Protein AF-A0A1H6XXX6-F1 (afdb_monomer_lite)

pLDDT: mean 83.07, std 15.91, range [38.66, 96.81]

Foldseek 3Di:
DDPPPPPVVLVVLLVVLVVQLVVQLVVVCVVPVPDDSVLSSLVSLVVCCPDPNNVPDDPVVVVVSVVSVVVVCVVPVPDPPD

Structure (mmCIF, N/CA/C/O backbone):
data_AF-A0A1H6XXX6-F1
#
_entry.id   AF-A0A1H6XXX6-F1
#
loop_
_atom_site.group_PDB
_atom_site.id
_atom_site.type_symbol
_atom_site.label_atom_id
_atom_site.label_alt_id
_atom_site.label_comp_id
_atom_site.label_asym_id
_atom_site.label_entity_id
_atom_site.label_seq_id
_atom_site.pdbx_PDB_ins_code
_atom_site.Cartn_x
_atom_site.Cartn_y
_atom_site.Cartn_z
_atom_site.occupancy
_atom_site.B_iso_or_equiv
_atom_site.auth_seq_id
_atom_site.auth_comp_id
_atom_site.auth_asym_id
_atom_site.auth_atom_id
_atom_site.pdbx_PDB_model_num
ATOM 1 N N . MET A 1 1 ? 28.141 -3.901 -25.168 1.00 38.66 1 MET A N 1
ATOM 2 C CA . MET A 1 1 ? 27.814 -2.719 -24.343 1.00 38.66 1 MET A CA 1
ATOM 3 C C . MET A 1 1 ? 26.299 -2.547 -24.389 1.00 38.66 1 MET A C 1
ATOM 5 O O . MET A 1 1 ? 25.779 -2.074 -25.387 1.00 38.66 1 MET A O 1
ATOM 9 N N . LEU A 1 2 ? 25.590 -3.096 -23.397 1.00 47.09 2 LEU A N 1
ATOM 10 C CA . LEU A 1 2 ? 24.124 -3.176 -23.348 1.00 47.09 2 LEU A CA 1
ATOM 11 C C . LEU A 1 2 ? 23.593 -2.020 -22.493 1.00 47.09 2 LEU A C 1
ATOM 13 O O . LEU A 1 2 ? 23.519 -2.145 -21.278 1.00 47.09 2 LEU A O 1
ATOM 17 N N . LEU A 1 3 ? 23.267 -0.890 -23.120 1.00 49.25 3 LEU A N 1
ATOM 18 C CA . LEU A 1 3 ? 22.666 0.270 -22.440 1.00 49.25 3 LEU A CA 1
ATOM 19 C C . LEU A 1 3 ? 21.134 0.341 -22.602 1.00 49.25 3 LEU A C 1
ATOM 21 O O . LEU A 1 3 ? 20.510 1.244 -22.067 1.00 49.25 3 LEU A O 1
ATOM 25 N N . TRP A 1 4 ? 20.514 -0.624 -23.290 1.00 47.75 4 TRP A N 1
ATOM 26 C CA . TRP A 1 4 ? 19.088 -0.577 -23.651 1.00 47.75 4 TRP A CA 1
ATOM 27 C C . TRP A 1 4 ? 18.130 -1.286 -22.676 1.00 47.75 4 TRP A C 1
ATOM 29 O O . TRP A 1 4 ? 16.921 -1.147 -22.816 1.00 47.75 4 TRP A O 1
ATOM 39 N N . ASN A 1 5 ? 18.630 -2.014 -21.669 1.00 53.91 5 ASN A N 1
ATOM 40 C CA . ASN A 1 5 ? 17.775 -2.850 -20.806 1.00 53.91 5 ASN A CA 1
ATOM 41 C C . ASN A 1 5 ? 17.405 -2.227 -19.450 1.00 53.91 5 ASN A C 1
ATOM 43 O O . ASN A 1 5 ? 16.690 -2.857 -18.682 1.00 53.91 5 ASN A O 1
ATOM 47 N N . MET A 1 6 ? 17.885 -1.025 -19.125 1.00 53.19 6 MET A N 1
ATOM 48 C CA . MET A 1 6 ? 17.784 -0.498 -17.755 1.00 53.19 6 MET A CA 1
ATOM 49 C C . MET A 1 6 ? 16.596 0.461 -17.543 1.00 53.19 6 MET A C 1
ATOM 51 O O . MET A 1 6 ? 16.037 0.523 -16.448 1.00 53.19 6 MET A O 1
ATOM 55 N N . GLU A 1 7 ? 16.170 1.185 -18.584 1.00 52.78 7 GLU A N 1
ATOM 56 C CA . GLU A 1 7 ? 15.026 2.110 -18.499 1.00 52.78 7 GLU A CA 1
ATOM 57 C C . GLU A 1 7 ? 13.677 1.388 -18.633 1.00 52.78 7 GLU A C 1
ATOM 59 O O . GLU A 1 7 ? 12.766 1.652 -17.846 1.00 52.78 7 GLU A O 1
ATOM 64 N N . ASN A 1 8 ? 13.571 0.423 -19.557 1.00 58.88 8 ASN A N 1
ATOM 65 C CA . ASN A 1 8 ? 12.341 -0.355 -19.769 1.00 58.88 8 ASN A CA 1
ATOM 66 C C . ASN A 1 8 ? 11.953 -1.182 -18.539 1.00 58.88 8 ASN A C 1
ATOM 68 O O . ASN A 1 8 ? 10.784 -1.222 -18.171 1.00 58.88 8 ASN A O 1
ATOM 72 N N . ASP A 1 9 ? 12.943 -1.756 -17.852 1.00 63.03 9 ASP A N 1
ATOM 73 C CA . ASP A 1 9 ? 12.729 -2.532 -16.631 1.00 63.03 9 ASP A CA 1
ATOM 74 C C . ASP A 1 9 ? 12.004 -1.687 -15.567 1.00 63.03 9 ASP A C 1
ATOM 76 O O . ASP A 1 9 ? 10.974 -2.082 -15.025 1.00 63.03 9 ASP A O 1
ATOM 80 N N . THR A 1 10 ? 12.442 -0.444 -15.344 1.00 75.88 10 THR A N 1
ATOM 81 C CA . THR A 1 10 ? 11.802 0.445 -14.360 1.00 75.88 10 THR A CA 1
ATOM 82 C C . THR A 1 10 ? 10.351 0.770 -14.709 1.00 75.88 10 THR A C 1
ATOM 84 O O . THR A 1 10 ? 9.513 0.816 -13.805 1.00 75.88 10 THR A O 1
ATOM 87 N N . TYR A 1 11 ? 10.056 0.997 -15.989 1.00 80.81 11 TYR A N 1
ATOM 88 C CA . TYR A 1 11 ? 8.697 1.268 -16.447 1.00 80.81 11 TYR A CA 1
ATOM 89 C C . TYR A 1 11 ? 7.783 0.053 -16.242 1.00 80.81 11 TYR A C 1
ATOM 91 O O . TYR A 1 11 ? 6.697 0.192 -15.675 1.00 80.81 11 TYR A O 1
ATOM 99 N N . ASP A 1 12 ? 8.246 -1.142 -16.610 1.00 81.88 12 ASP A N 1
ATOM 100 C CA . ASP A 1 12 ? 7.480 -2.380 -16.463 1.00 81.88 12 ASP A CA 1
ATOM 101 C C . ASP A 1 12 ? 7.215 -2.710 -14.985 1.00 81.88 12 ASP A C 1
ATOM 103 O O . ASP A 1 12 ? 6.081 -3.031 -14.612 1.00 81.88 12 ASP A O 1
ATOM 107 N N . HIS A 1 13 ? 8.209 -2.530 -14.105 1.00 83.12 13 HIS A N 1
ATOM 108 C CA . HIS A 1 13 ? 8.029 -2.692 -12.654 1.00 83.12 13 HIS A CA 1
ATOM 109 C C . HIS A 1 13 ? 7.012 -1.702 -12.080 1.00 83.12 13 HIS A C 1
ATOM 111 O O . HIS A 1 13 ? 6.206 -2.070 -11.222 1.00 83.12 13 HIS A O 1
ATOM 117 N N . GLN A 1 14 ? 7.004 -0.453 -12.554 1.00 87.06 14 GLN A N 1
ATOM 118 C CA . GLN A 1 14 ? 6.016 0.545 -12.131 1.00 87.06 14 GLN A CA 1
ATOM 119 C C . GLN A 1 14 ? 4.613 0.214 -12.641 1.00 87.06 14 GLN A C 1
ATOM 121 O O . GLN A 1 14 ? 3.642 0.325 -11.890 1.00 87.06 14 GLN A O 1
ATOM 126 N N . LEU A 1 15 ? 4.490 -0.229 -13.892 1.00 90.25 15 LEU A N 1
ATOM 127 C CA . LEU A 1 15 ? 3.217 -0.650 -14.466 1.00 90.25 15 LEU A CA 1
ATOM 128 C C . LEU A 1 15 ? 2.631 -1.843 -13.697 1.00 90.25 15 LEU A C 1
ATOM 130 O O . LEU A 1 15 ? 1.449 -1.833 -13.339 1.00 90.25 15 LEU A O 1
ATOM 134 N N . MET A 1 16 ? 3.466 -2.833 -13.376 1.00 90.31 16 MET A N 1
ATOM 135 C CA . MET A 1 16 ? 3.079 -3.993 -12.574 1.00 90.31 16 MET A CA 1
ATOM 136 C C . MET A 1 16 ? 2.662 -3.599 -11.158 1.00 90.31 16 MET A C 1
ATOM 138 O O . MET A 1 16 ? 1.605 -4.033 -10.692 1.00 90.31 16 MET A O 1
ATOM 142 N N . ALA A 1 17 ? 3.428 -2.726 -10.500 1.00 92.38 17 ALA A N 1
ATOM 143 C CA . ALA A 1 17 ? 3.073 -2.200 -9.187 1.00 92.38 17 ALA A CA 1
ATOM 144 C C . ALA A 1 17 ? 1.721 -1.474 -9.217 1.00 92.38 17 ALA A C 1
ATOM 146 O O . ALA A 1 17 ? 0.855 -1.752 -8.390 1.00 92.38 17 ALA A O 1
ATOM 147 N N . ASN A 1 18 ? 1.484 -0.614 -10.209 1.00 93.06 18 ASN A N 1
ATOM 148 C CA . ASN A 1 18 ? 0.225 0.121 -10.350 1.00 93.06 18 ASN A CA 1
ATOM 149 C C . ASN A 1 18 ? -0.980 -0.812 -10.542 1.00 93.06 18 ASN A C 1
ATOM 151 O O . ASN A 1 18 ? -2.035 -0.610 -9.926 1.00 93.06 18 ASN A O 1
ATOM 155 N N . LYS A 1 19 ? -0.827 -1.858 -11.365 1.00 95.25 19 LYS A N 1
ATOM 156 C CA . LYS A 1 19 ? -1.878 -2.859 -11.584 1.00 95.25 19 LYS A CA 1
ATOM 157 C C . LYS A 1 19 ? -2.151 -3.672 -10.319 1.00 95.25 19 LYS A C 1
ATOM 159 O O . LYS A 1 19 ? -3.315 -3.872 -9.964 1.00 95.25 19 LYS A O 1
ATOM 164 N N . TYR A 1 20 ? -1.097 -4.085 -9.618 1.00 95.00 20 TYR A N 1
ATOM 165 C CA . TYR A 1 20 ? -1.199 -4.777 -8.336 1.00 95.00 20 TYR A CA 1
ATOM 166 C C . TYR A 1 20 ? -1.931 -3.919 -7.300 1.00 95.00 20 TYR A C 1
ATOM 168 O O . TYR A 1 20 ? -2.931 -4.359 -6.738 1.00 95.00 20 TYR A O 1
ATOM 176 N N . ILE A 1 21 ? -1.502 -2.668 -7.108 1.00 95.25 21 ILE A N 1
ATOM 177 C CA . ILE A 1 21 ? -2.100 -1.745 -6.135 1.00 95.25 21 ILE A CA 1
ATOM 178 C C . ILE A 1 21 ? -3.580 -1.545 -6.418 1.00 95.25 21 ILE A C 1
ATOM 180 O O . ILE A 1 21 ? -4.392 -1.628 -5.503 1.00 95.25 21 ILE A O 1
ATOM 184 N N . THR A 1 22 ? -3.938 -1.312 -7.682 1.00 95.44 22 THR A N 1
ATOM 185 C CA . THR A 1 22 ? -5.337 -1.142 -8.088 1.00 95.44 22 THR A CA 1
ATOM 186 C C . THR A 1 22 ? -6.159 -2.384 -7.755 1.00 95.44 22 THR A C 1
ATOM 188 O O . THR A 1 22 ? -7.215 -2.262 -7.144 1.00 95.44 22 THR A O 1
ATOM 191 N N . THR A 1 23 ? -5.653 -3.569 -8.099 1.00 96.81 23 THR A N 1
ATOM 192 C CA . THR A 1 23 ? -6.350 -4.843 -7.870 1.00 96.81 23 THR A CA 1
ATOM 193 C C . THR A 1 23 ? -6.558 -5.106 -6.381 1.00 96.81 23 THR A C 1
ATOM 195 O O . THR A 1 23 ? -7.685 -5.343 -5.952 1.00 96.81 23 THR A O 1
ATOM 198 N N . ILE A 1 24 ? -5.494 -5.013 -5.578 1.00 95.62 24 ILE A N 1
ATOM 199 C CA . ILE A 1 24 ? -5.555 -5.290 -4.139 1.00 95.62 24 ILE A CA 1
ATOM 200 C C . ILE A 1 24 ? -6.417 -4.264 -3.415 1.00 95.62 24 ILE A C 1
ATOM 202 O O . ILE A 1 24 ? -7.246 -4.633 -2.594 1.00 95.62 24 ILE A O 1
ATOM 206 N N . LYS A 1 25 ? -6.282 -2.979 -3.746 1.00 94.44 25 LYS A N 1
ATOM 207 C CA . LYS A 1 25 ? -7.125 -1.930 -3.173 1.00 94.44 25 LYS A CA 1
ATOM 208 C C . LYS A 1 25 ? -8.610 -2.184 -3.442 1.00 94.44 25 LYS A C 1
ATOM 210 O O . LYS A 1 25 ? -9.412 -2.003 -2.533 1.00 94.44 25 LYS A O 1
ATOM 215 N N . THR A 1 26 ? -8.973 -2.564 -4.669 1.00 94.44 26 THR A N 1
ATOM 216 C CA . THR A 1 26 ? -10.364 -2.896 -5.009 1.00 94.44 26 THR A CA 1
ATOM 217 C C . THR A 1 26 ? -10.838 -4.099 -4.201 1.00 94.44 26 THR A C 1
ATOM 219 O O . THR A 1 26 ? -11.843 -3.991 -3.514 1.00 94.44 26 THR A O 1
ATOM 222 N N . ALA A 1 27 ? -10.065 -5.188 -4.178 1.00 94.81 27 ALA A N 1
ATOM 223 C CA . ALA A 1 27 ? -10.425 -6.389 -3.428 1.00 94.81 27 ALA A CA 1
ATOM 224 C C . ALA A 1 27 ? -10.586 -6.134 -1.917 1.00 94.81 27 ALA A C 1
ATOM 226 O O . ALA A 1 27 ? -11.537 -6.615 -1.310 1.00 94.81 27 ALA A O 1
ATOM 227 N N . LEU A 1 28 ? -9.686 -5.353 -1.307 1.00 91.56 28 LEU A N 1
ATOM 228 C CA . LEU A 1 28 ? -9.779 -4.993 0.111 1.00 91.56 28 LEU A CA 1
ATOM 229 C C . LEU A 1 28 ? -11.023 -4.151 0.401 1.00 91.56 28 LEU A C 1
ATOM 231 O O . LEU A 1 28 ? -11.689 -4.384 1.403 1.00 91.56 28 LEU A O 1
ATOM 235 N N . LYS A 1 29 ? -11.343 -3.199 -0.483 1.00 90.94 29 LYS A N 1
ATOM 236 C CA . LYS A 1 29 ? -12.535 -2.361 -0.343 1.00 90.94 29 LYS A CA 1
ATOM 237 C C . LYS A 1 29 ? -13.828 -3.162 -0.519 1.00 90.94 29 LYS A C 1
ATOM 239 O O . LYS A 1 29 ? -14.801 -2.870 0.165 1.00 90.94 29 LYS A O 1
ATOM 244 N N . ASP A 1 30 ? -13.836 -4.137 -1.426 1.00 92.38 30 ASP A N 1
ATOM 245 C CA . ASP A 1 30 ? -14.987 -5.018 -1.647 1.00 92.38 30 ASP A CA 1
ATOM 246 C C . ASP A 1 30 ? -15.217 -5.960 -0.453 1.00 92.38 30 ASP A C 1
ATOM 248 O O . ASP A 1 30 ? -16.359 -6.308 -0.160 1.00 92.38 30 ASP A O 1
ATOM 252 N N . LEU A 1 31 ? -14.146 -6.355 0.246 1.00 90.19 31 LEU A N 1
ATOM 253 C CA . LEU A 1 31 ? -14.220 -7.183 1.451 1.00 90.19 31 LEU A CA 1
ATOM 254 C C . LEU A 1 31 ? -14.718 -6.399 2.672 1.00 90.19 31 LEU A C 1
ATOM 256 O O . LEU A 1 31 ? -15.561 -6.887 3.416 1.00 90.19 31 LEU A O 1
ATOM 260 N N . GLU A 1 32 ? -14.166 -5.212 2.898 1.00 84.06 32 GLU A N 1
ATOM 261 C CA . GLU A 1 32 ? -14.476 -4.367 4.046 1.00 84.06 32 GLU A CA 1
ATOM 262 C C . GLU A 1 32 ? -14.333 -2.918 3.606 1.00 84.06 32 GLU A C 1
ATOM 264 O O . GLU A 1 32 ? -13.222 -2.489 3.309 1.00 84.06 32 GLU A O 1
ATOM 269 N N . SER A 1 33 ? -15.433 -2.165 3.540 1.00 85.94 33 SER A N 1
ATOM 270 C CA . SER A 1 33 ? -15.468 -0.822 2.946 1.00 85.94 33 SER A CA 1
ATOM 271 C C . SER A 1 33 ? -15.474 0.324 3.964 1.00 85.94 33 SER A C 1
ATOM 273 O O . SER A 1 33 ? -15.656 1.474 3.564 1.00 85.94 33 SER A O 1
ATOM 275 N N . SER A 1 34 ? -15.349 0.030 5.261 1.00 85.62 34 SER A N 1
ATOM 276 C CA . SER A 1 34 ? -15.457 1.025 6.340 1.00 85.62 34 SER A CA 1
ATOM 277 C C . SER A 1 34 ? -14.230 1.920 6.527 1.00 85.62 34 SER A C 1
ATOM 279 O O . SER A 1 34 ? -14.327 2.920 7.238 1.00 85.62 34 SER A O 1
AT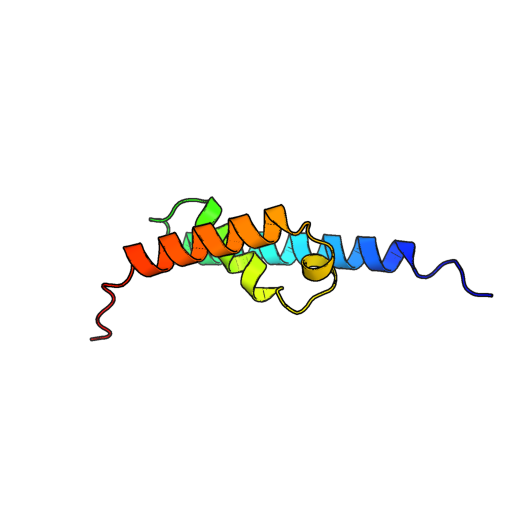OM 281 N N . TYR A 1 35 ? -13.094 1.609 5.896 1.00 83.56 35 TYR A N 1
ATOM 282 C CA . TYR A 1 35 ? -11.859 2.373 6.066 1.00 83.56 35 TYR A CA 1
ATOM 283 C C . TYR A 1 35 ? -11.654 3.435 4.988 1.00 83.56 35 TYR A C 1
ATOM 285 O O . TYR A 1 35 ? -12.169 3.366 3.867 1.00 83.56 35 TYR A O 1
ATOM 293 N N . ASP A 1 36 ? -10.807 4.408 5.316 1.00 82.56 36 ASP A N 1
ATOM 294 C CA . ASP A 1 36 ? -10.373 5.417 4.366 1.00 82.56 36 ASP A CA 1
ATOM 295 C C . ASP A 1 36 ? -9.606 4.800 3.193 1.00 82.56 36 ASP A C 1
ATOM 297 O O . ASP A 1 36 ? -8.814 3.862 3.324 1.00 82.56 36 ASP A O 1
ATOM 301 N N . LYS A 1 37 ? -9.791 5.403 2.015 1.00 76.50 37 LYS A N 1
ATOM 302 C CA . LYS A 1 37 ? -9.153 4.987 0.756 1.00 76.50 37 LYS A CA 1
ATOM 303 C C . LYS A 1 37 ? -7.629 4.856 0.874 1.00 76.50 37 LYS A C 1
ATOM 305 O O . LYS A 1 37 ? -7.036 4.018 0.187 1.00 76.50 37 LYS A O 1
ATOM 310 N N . ASP A 1 38 ? -7.022 5.681 1.720 1.00 87.31 38 ASP A N 1
ATOM 311 C CA . ASP A 1 38 ? -5.580 5.726 1.931 1.00 87.31 38 ASP A CA 1
ATOM 312 C C . ASP A 1 38 ? -5.072 4.474 2.650 1.00 87.31 38 ASP A C 1
ATOM 314 O O . ASP A 1 38 ? -4.018 3.958 2.281 1.00 87.31 38 ASP A O 1
ATOM 318 N N . VAL A 1 39 ? -5.857 3.895 3.566 1.00 90.81 39 VAL A N 1
ATOM 319 C CA . VAL A 1 39 ? -5.509 2.643 4.254 1.00 90.81 39 VAL A CA 1
ATOM 320 C C . VAL A 1 39 ? -5.354 1.507 3.246 1.00 90.81 39 VAL A C 1
ATOM 322 O O . VAL A 1 39 ? -4.330 0.824 3.240 1.00 90.81 39 VAL A O 1
ATOM 325 N N . TYR A 1 40 ? -6.307 1.334 2.326 1.00 92.31 40 TYR A N 1
ATOM 326 C CA . TYR A 1 40 ? -6.236 0.265 1.323 1.00 92.31 40 TYR A CA 1
ATOM 327 C C . TYR A 1 40 ? -5.060 0.430 0.358 1.00 92.31 40 TYR A C 1
ATOM 329 O O . TYR A 1 40 ? -4.422 -0.553 -0.018 1.00 92.31 40 TYR A O 1
ATOM 337 N N . ILE A 1 41 ? -4.756 1.670 -0.044 1.00 93.25 41 ILE A N 1
ATOM 338 C CA . ILE A 1 41 ? -3.592 1.962 -0.892 1.00 93.25 41 ILE A CA 1
ATOM 339 C C . ILE A 1 41 ? -2.304 1.597 -0.154 1.00 93.25 41 ILE A C 1
ATOM 341 O O . ILE A 1 41 ? -1.415 0.975 -0.733 1.00 93.25 41 ILE A O 1
ATOM 345 N N . VAL A 1 42 ? -2.206 1.960 1.123 1.00 94.12 42 VAL A N 1
ATOM 346 C CA . VAL A 1 42 ? -1.028 1.686 1.944 1.00 94.12 42 VAL A CA 1
ATOM 347 C C . VAL A 1 42 ? -0.862 0.186 2.209 1.00 94.12 42 VAL A C 1
ATOM 349 O O . VAL A 1 42 ? 0.248 -0.331 2.070 1.00 94.12 42 VAL A O 1
ATOM 352 N N . LEU A 1 43 ? -1.944 -0.537 2.513 1.00 93.12 43 LEU A N 1
ATOM 353 C CA . LEU A 1 43 ? -1.932 -1.997 2.654 1.00 93.12 43 LEU A CA 1
ATOM 354 C C . LEU A 1 43 ? -1.482 -2.682 1.359 1.00 93.12 43 LEU A C 1
ATOM 356 O O . LEU A 1 43 ? -0.645 -3.585 1.399 1.00 93.12 43 LEU A O 1
ATOM 360 N N . ALA A 1 44 ? -1.960 -2.213 0.204 1.00 94.19 44 ALA A N 1
ATOM 361 C CA . ALA A 1 44 ? -1.499 -2.718 -1.081 1.00 94.19 44 ALA A CA 1
ATOM 362 C C . ALA A 1 44 ? 0.008 -2.468 -1.281 1.00 94.19 44 ALA A C 1
ATOM 364 O O . ALA A 1 44 ? 0.741 -3.383 -1.649 1.00 94.19 44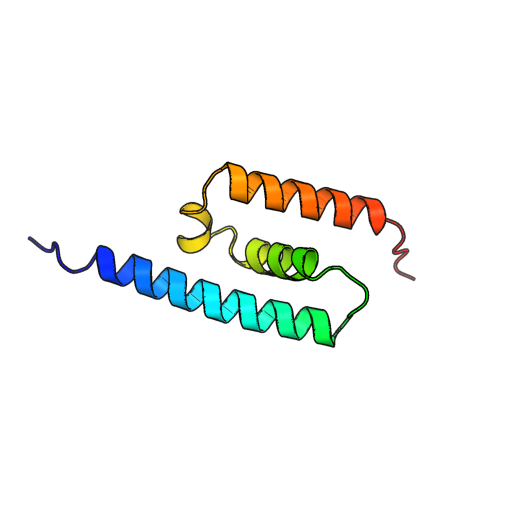 ALA A O 1
ATOM 365 N N . TRP A 1 45 ? 0.515 -1.276 -0.957 1.00 94.62 45 TRP A N 1
ATOM 366 C CA . TRP A 1 45 ? 1.952 -0.994 -1.030 1.00 94.62 45 TRP A CA 1
ATOM 367 C C . TRP A 1 45 ? 2.804 -1.859 -0.093 1.00 94.62 45 TRP A C 1
ATOM 369 O O . TRP A 1 45 ? 3.933 -2.190 -0.453 1.00 94.62 45 TRP A O 1
ATOM 379 N N . GLN A 1 46 ? 2.289 -2.281 1.068 1.00 92.25 46 GLN A N 1
ATOM 380 C CA . GLN A 1 46 ? 3.017 -3.208 1.946 1.00 92.25 46 GLN A CA 1
ATOM 381 C C . GLN A 1 46 ? 3.275 -4.566 1.292 1.00 92.25 46 GLN A C 1
ATOM 383 O O . GLN A 1 46 ? 4.349 -5.133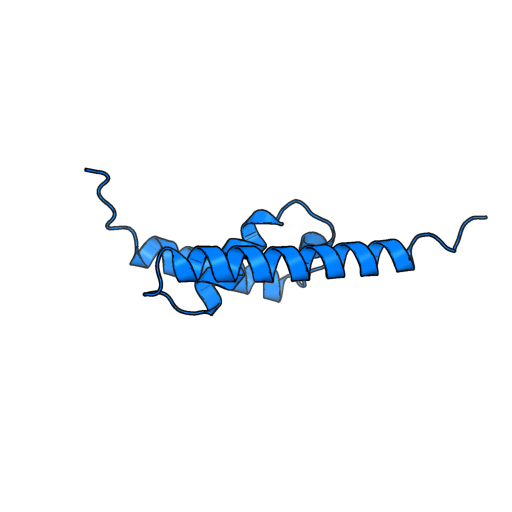 1.489 1.00 92.25 46 GLN A O 1
ATOM 388 N N . GLY A 1 47 ? 2.350 -5.055 0.462 1.00 91.19 47 GLY A N 1
ATOM 389 C CA . GLY A 1 47 ? 2.561 -6.279 -0.317 1.00 91.19 47 GLY A CA 1
ATOM 390 C C . GLY A 1 47 ? 3.714 -6.178 -1.324 1.00 91.19 47 GLY A C 1
ATOM 391 O O . GLY A 1 47 ? 4.251 -7.195 -1.748 1.00 91.19 47 GLY A O 1
ATOM 392 N N . LEU A 1 48 ? 4.141 -4.958 -1.668 1.00 94.31 48 LEU A N 1
ATOM 393 C CA . LEU A 1 48 ? 5.229 -4.686 -2.607 1.00 94.31 48 LEU A CA 1
ATOM 394 C C . LEU A 1 48 ? 6.550 -4.306 -1.923 1.00 94.31 48 LEU A C 1
ATOM 396 O O . LEU A 1 48 ? 7.498 -3.947 -2.618 1.00 94.31 48 LEU A O 1
ATOM 400 N N . LYS A 1 49 ? 6.661 -4.388 -0.588 1.00 92.88 49 LYS A N 1
ATOM 40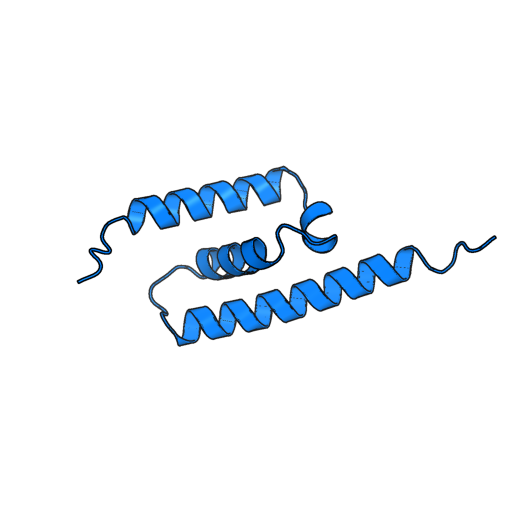1 C CA . LYS A 1 49 ? 7.817 -3.877 0.181 1.00 92.88 49 LYS A CA 1
ATOM 402 C C . LYS A 1 49 ? 9.185 -4.396 -0.292 1.00 92.88 49 LYS A C 1
ATOM 404 O O . LYS A 1 49 ? 10.179 -3.688 -0.162 1.00 92.88 49 LYS A O 1
ATOM 409 N N . ALA A 1 50 ? 9.231 -5.607 -0.847 1.00 90.88 50 ALA A N 1
ATOM 410 C CA . ALA A 1 50 ? 10.444 -6.254 -1.351 1.00 90.88 50 ALA A CA 1
ATOM 411 C C . ALA A 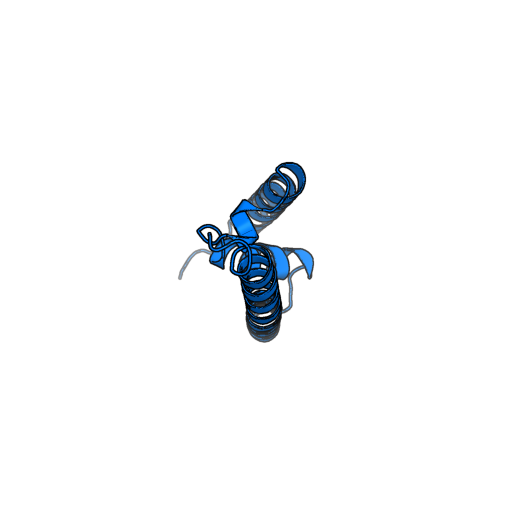1 50 ? 10.667 -6.086 -2.872 1.00 90.88 50 ALA A C 1
ATOM 413 O O . ALA A 1 50 ? 11.412 -6.858 -3.464 1.00 90.88 50 ALA A O 1
ATOM 414 N N . THR A 1 51 ? 10.007 -5.118 -3.518 1.00 90.56 51 THR A N 1
ATOM 415 C CA . THR A 1 51 ? 10.099 -4.888 -4.973 1.00 90.56 51 THR A CA 1
ATOM 416 C C . THR A 1 51 ? 10.873 -3.621 -5.321 1.00 90.56 51 THR A C 1
ATOM 418 O O . THR A 1 51 ? 10.946 -2.678 -4.526 1.00 90.56 51 THR A O 1
ATOM 421 N N . ASP A 1 52 ? 11.370 -3.550 -6.557 1.00 89.69 52 ASP A N 1
ATOM 422 C CA . ASP A 1 52 ? 12.054 -2.362 -7.077 1.00 89.69 52 ASP A CA 1
ATOM 423 C C . ASP A 1 52 ? 11.146 -1.135 -7.161 1.00 89.69 52 ASP A C 1
ATOM 425 O O . ASP A 1 52 ? 11.584 -0.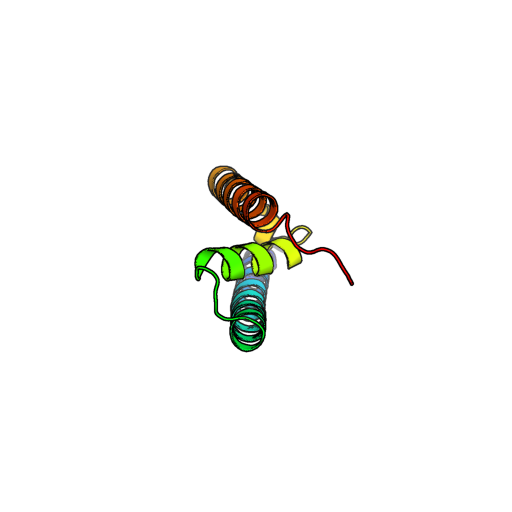006 -6.941 1.00 89.69 52 ASP A O 1
ATOM 429 N N . ALA A 1 53 ? 9.855 -1.335 -7.430 1.00 89.88 53 ALA A N 1
ATOM 430 C CA . ALA A 1 53 ? 8.888 -0.246 -7.426 1.00 89.88 53 ALA A CA 1
ATOM 431 C C . ALA A 1 53 ? 8.778 0.407 -6.038 1.00 89.88 53 ALA A C 1
ATOM 433 O O . ALA A 1 53 ? 8.730 1.631 -5.934 1.00 89.88 53 ALA A O 1
ATOM 434 N N . TYR A 1 54 ? 8.791 -0.396 -4.969 1.00 91.75 54 TYR A N 1
ATOM 435 C CA . TYR A 1 54 ? 8.776 0.114 -3.599 1.00 91.75 54 TYR A CA 1
ATOM 436 C C . TYR A 1 54 ? 10.123 0.720 -3.194 1.00 91.75 54 TYR A C 1
ATOM 438 O O . TYR A 1 54 ? 10.161 1.759 -2.530 1.00 91.75 54 TYR A O 1
ATOM 446 N N . SER A 1 55 ? 11.243 0.104 -3.592 1.00 91.19 55 SER A N 1
ATOM 447 C CA . SER A 1 55 ? 12.582 0.603 -3.253 1.00 91.19 55 SER A CA 1
ATOM 448 C C . SER A 1 55 ? 12.819 2.011 -3.811 1.00 91.19 55 SER A C 1
ATOM 450 O O . SER A 1 55 ? 13.381 2.850 -3.102 1.00 91.19 55 SER A O 1
ATOM 452 N N . LYS A 1 56 ? 12.275 2.297 -5.003 1.00 91.31 56 LYS A N 1
ATOM 453 C CA . LYS A 1 56 ? 12.327 3.595 -5.695 1.00 91.31 56 LYS A CA 1
ATOM 454 C C . LYS A 1 56 ? 11.414 4.678 -5.106 1.00 91.31 56 LYS A C 1
ATOM 456 O O . LYS A 1 56 ? 11.544 5.838 -5.491 1.00 91.31 56 LYS A O 1
ATOM 461 N N . LEU A 1 57 ? 10.512 4.352 -4.174 1.00 91.25 57 LEU A N 1
ATOM 462 C CA . LEU A 1 57 ? 9.730 5.373 -3.469 1.00 91.25 57 LEU A CA 1
ATOM 463 C C . LEU A 1 57 ? 10.641 6.270 -2.621 1.00 91.25 57 LEU A C 1
ATOM 465 O O . LEU A 1 57 ? 11.608 5.798 -2.011 1.00 91.25 57 LEU A O 1
ATOM 469 N N . THR A 1 58 ? 10.286 7.553 -2.526 1.00 94.44 58 THR A N 1
ATOM 470 C CA . THR A 1 58 ? 10.966 8.490 -1.625 1.00 94.44 58 THR A CA 1
ATOM 471 C C . THR A 1 58 ? 10.814 8.045 -0.173 1.00 94.44 58 THR A C 1
ATOM 473 O O . THR A 1 58 ? 9.837 7.382 0.194 1.00 94.44 58 THR A O 1
ATOM 476 N N . GLN A 1 59 ? 11.777 8.423 0.670 1.00 93.88 59 GLN A N 1
ATOM 477 C CA . GLN A 1 59 ? 11.710 8.100 2.094 1.00 93.88 59 GLN A CA 1
ATOM 478 C C . GLN A 1 59 ? 10.462 8.709 2.743 1.00 93.88 59 GLN A C 1
ATOM 480 O O . GLN A 1 59 ? 9.735 7.997 3.420 1.00 93.88 59 GLN A O 1
ATOM 485 N N . GLU A 1 60 ? 10.126 9.958 2.412 1.00 95.25 60 GLU A N 1
ATOM 486 C CA . GLU A 1 60 ? 8.895 10.621 2.863 1.00 95.25 60 GLU A CA 1
ATOM 487 C C . GLU A 1 60 ? 7.635 9.802 2.540 1.00 95.25 60 GLU A C 1
ATOM 489 O O . GLU A 1 60 ? 6.737 9.658 3.372 1.00 95.25 60 GLU A O 1
ATOM 494 N N . LYS A 1 61 ? 7.570 9.200 1.344 1.00 93.56 61 LYS A N 1
ATOM 495 C CA . LYS A 1 61 ? 6.425 8.371 0.965 1.00 93.56 61 LYS A CA 1
ATOM 496 C C . LYS A 1 61 ? 6.369 7.094 1.799 1.00 93.56 61 LYS A C 1
ATOM 498 O O . LYS A 1 61 ? 5.298 6.748 2.300 1.00 93.56 61 LYS A O 1
ATOM 503 N N . LYS A 1 62 ? 7.513 6.433 1.994 1.00 94.25 62 LYS A N 1
ATOM 504 C CA . LYS A 1 62 ? 7.635 5.253 2.866 1.00 94.25 62 LYS A CA 1
ATOM 505 C C . LYS A 1 62 ? 7.242 5.589 4.310 1.00 94.25 62 LYS A C 1
ATOM 507 O O . LYS A 1 62 ? 6.506 4.820 4.922 1.00 94.25 62 LYS A O 1
ATOM 512 N N . ASP A 1 63 ? 7.647 6.748 4.817 1.00 95.50 63 ASP A N 1
ATOM 513 C CA . ASP A 1 63 ? 7.318 7.210 6.167 1.00 95.50 63 ASP A CA 1
ATOM 514 C C . ASP A 1 63 ? 5.820 7.500 6.309 1.00 95.50 63 ASP A C 1
ATOM 516 O O . ASP A 1 63 ? 5.202 7.079 7.288 1.00 95.50 63 ASP A O 1
ATOM 520 N N . SER A 1 64 ? 5.197 8.121 5.297 1.00 94.75 64 SER A N 1
ATOM 521 C CA . SER A 1 64 ? 3.742 8.329 5.285 1.00 94.75 64 SER A CA 1
ATOM 522 C C . SER A 1 64 ? 2.975 7.006 5.353 1.00 94.75 64 SER A C 1
ATOM 524 O O . SER A 1 64 ? 1.994 6.897 6.082 1.00 94.75 64 SER A O 1
ATOM 526 N N . PHE A 1 65 ? 3.462 5.967 4.665 1.00 94.31 65 PHE A N 1
ATOM 527 C CA . PHE A 1 65 ? 2.856 4.637 4.699 1.00 94.31 65 PHE A CA 1
ATOM 528 C C . PHE A 1 65 ? 2.982 3.994 6.077 1.00 94.31 65 PHE A C 1
ATOM 530 O O . PHE A 1 65 ? 2.018 3.421 6.578 1.00 94.31 65 PHE A O 1
ATOM 537 N N . ILE A 1 66 ? 4.156 4.102 6.705 1.00 93.12 66 ILE A N 1
ATOM 538 C CA . ILE A 1 66 ? 4.377 3.596 8.063 1.00 93.12 66 ILE A CA 1
ATOM 539 C C . ILE A 1 66 ? 3.440 4.301 9.045 1.00 93.12 66 ILE A C 1
ATOM 541 O O . ILE A 1 66 ? 2.810 3.629 9.857 1.00 93.12 66 ILE A O 1
ATOM 545 N N . LYS A 1 67 ? 3.297 5.627 8.942 1.00 93.75 67 LYS A N 1
ATOM 546 C CA . LYS A 1 67 ? 2.386 6.404 9.788 1.00 93.75 67 LYS A CA 1
ATOM 547 C C . LYS A 1 67 ? 0.939 5.920 9.652 1.00 93.75 67 LYS A C 1
ATOM 549 O O . LYS A 1 67 ? 0.347 5.534 10.655 1.00 93.75 67 LYS A O 1
ATOM 554 N N . THR A 1 68 ? 0.412 5.852 8.428 1.00 92.38 68 THR A N 1
ATOM 555 C CA . THR A 1 68 ? -0.962 5.382 8.178 1.00 92.38 68 THR A CA 1
ATOM 556 C C . THR A 1 68 ? -1.184 3.950 8.674 1.00 92.38 68 THR A C 1
ATOM 558 O O . THR A 1 68 ? -2.251 3.646 9.196 1.00 92.38 68 THR A O 1
ATOM 561 N N . LEU A 1 69 ? -0.192 3.056 8.561 1.00 90.38 69 LEU A N 1
ATOM 562 C CA . LEU A 1 69 ? -0.303 1.685 9.083 1.00 90.38 69 LEU A CA 1
ATOM 563 C C . LEU A 1 69 ? -0.324 1.625 10.598 1.00 90.38 69 LEU A C 1
ATOM 565 O O . LEU A 1 69 ? -1.052 0.808 11.155 1.00 90.38 69 LEU A O 1
ATOM 569 N N . THR A 1 70 ? 0.502 2.434 11.253 1.00 90.56 70 THR A N 1
ATOM 570 C CA . THR A 1 70 ? 0.521 2.515 12.711 1.00 90.56 70 THR A CA 1
ATOM 571 C C . THR A 1 70 ? -0.818 3.038 13.210 1.00 90.56 70 THR A C 1
ATOM 573 O O . THR A 1 70 ? -1.433 2.387 14.043 1.00 90.56 70 THR A O 1
ATOM 576 N N . GLU A 1 71 ? -1.324 4.130 12.630 1.00 89.12 71 GLU A N 1
ATOM 577 C CA . GLU A 1 71 ? -2.646 4.683 12.957 1.00 89.12 71 GLU A CA 1
ATOM 578 C C . GLU A 1 71 ? -3.760 3.657 12.721 1.00 89.12 71 GLU A C 1
ATOM 580 O O . GLU A 1 71 ? -4.590 3.432 13.598 1.00 89.12 71 GLU A O 1
ATOM 585 N N . TYR A 1 72 ? -3.740 2.966 11.576 1.00 85.56 72 TYR A N 1
ATOM 586 C CA . TYR A 1 72 ? -4.681 1.887 11.285 1.00 85.56 72 TYR A CA 1
ATOM 587 C C . TYR A 1 72 ? -4.615 0.770 12.334 1.00 85.56 72 TYR A C 1
ATOM 589 O O . TYR A 1 72 ? -5.653 0.340 12.822 1.00 85.56 72 TYR A O 1
ATOM 597 N N . ARG A 1 73 ? -3.423 0.292 12.702 1.00 84.50 73 ARG A N 1
ATOM 598 C CA . ARG A 1 73 ? -3.273 -0.804 13.672 1.00 84.50 73 ARG A CA 1
ATOM 599 C C . ARG A 1 73 ? -3.705 -0.392 15.072 1.00 84.50 73 ARG A C 1
ATOM 601 O O . ARG A 1 73 ? -4.466 -1.125 15.681 1.00 84.50 73 ARG A O 1
ATOM 608 N N . THR A 1 74 ? -3.287 0.780 15.544 1.00 84.69 74 THR A N 1
ATOM 609 C CA . THR A 1 74 ? -3.663 1.298 16.867 1.00 84.69 74 THR A CA 1
ATOM 610 C C . THR A 1 74 ? -5.168 1.545 16.974 1.00 84.69 74 THR A C 1
ATOM 612 O O . THR A 1 74 ? -5.771 1.221 17.990 1.00 84.69 74 THR A O 1
ATOM 615 N N . ASN A 1 75 ? -5.808 2.050 15.916 1.00 75.38 75 ASN A N 1
ATOM 616 C CA . ASN A 1 75 ? -7.256 2.275 15.918 1.00 75.38 75 ASN A CA 1
ATOM 617 C C . ASN A 1 75 ? -8.070 0.975 15.787 1.00 75.38 75 ASN A C 1
ATOM 619 O O . ASN A 1 75 ? -9.244 0.960 16.146 1.00 75.38 75 ASN A O 1
ATOM 623 N N . ASN A 1 76 ? -7.457 -0.105 15.288 1.00 69.94 76 ASN A N 1
ATOM 624 C CA . ASN A 1 76 ? -8.091 -1.413 15.098 1.00 69.94 76 ASN A CA 1
ATOM 625 C C . ASN A 1 76 ? -7.551 -2.494 16.052 1.00 69.94 76 ASN A C 1
ATOM 627 O O . ASN A 1 76 ? -7.815 -3.676 15.844 1.00 69.94 76 ASN A O 1
ATOM 631 N N . GLU A 1 77 ? -6.849 -2.117 17.128 1.00 56.16 77 GLU A N 1
ATOM 632 C CA . GLU A 1 77 ? -6.361 -3.024 18.186 1.00 56.16 77 GLU A CA 1
ATOM 633 C C . GLU A 1 77 ? -7.491 -3.679 19.015 1.00 56.16 77 GLU A C 1
ATOM 635 O O . GLU A 1 77 ? -7.230 -4.379 19.989 1.00 56.16 77 GLU A O 1
ATOM 640 N N . ILE A 1 78 ? -8.750 -3.542 18.590 1.00 56.88 78 ILE A N 1
ATOM 641 C CA . ILE A 1 78 ? -9.890 -4.314 19.090 1.00 56.88 78 ILE A CA 1
ATOM 642 C C . ILE A 1 78 ? -10.380 -5.250 17.978 1.00 56.88 78 ILE A C 1
ATOM 644 O O . ILE A 1 78 ? -11.487 -5.119 17.463 1.00 56.88 78 ILE A O 1
ATOM 648 N N . ILE A 1 79 ? -9.555 -6.222 17.595 1.00 57.16 79 ILE A N 1
ATOM 649 C CA . ILE A 1 79 ? -10.071 -7.473 17.034 1.00 57.16 79 ILE A CA 1
ATOM 650 C C . ILE A 1 79 ? -9.646 -8.566 18.006 1.00 57.16 79 ILE A C 1
ATOM 652 O O . ILE A 1 79 ? -8.592 -9.183 17.860 1.00 57.16 79 ILE A O 1
ATOM 656 N N . GLU A 1 80 ? -10.466 -8.791 19.034 1.00 50.84 80 GLU A N 1
ATOM 657 C CA . GLU A 1 80 ? -10.473 -10.097 19.684 1.00 50.84 80 GLU A CA 1
ATOM 658 C C . GLU A 1 80 ? -10.863 -11.112 18.605 1.00 50.84 80 GLU A C 1
ATOM 660 O O . GLU A 1 80 ? -12.014 -11.153 18.163 1.00 50.84 80 GLU A O 1
ATOM 665 N N . CYS A 1 81 ? -9.900 -11.910 18.141 1.00 43.03 81 CYS A N 1
ATOM 666 C CA . CYS A 1 81 ? -10.227 -13.158 17.464 1.00 43.03 81 CYS A CA 1
ATOM 667 C C . CYS A 1 81 ? -11.059 -13.990 18.446 1.00 43.03 81 CYS A C 1
ATOM 669 O O . CYS A 1 81 ? -10.522 -14.477 19.442 1.00 43.03 81 CYS A O 1
ATOM 671 N N . LYS A 1 82 ? -12.362 -14.093 18.182 1.00 46.22 82 LYS A N 1
ATOM 672 C CA . LYS A 1 82 ? -13.240 -15.059 18.843 1.00 46.22 82 LYS A CA 1
ATOM 673 C C . LYS A 1 82 ? -12.978 -16.461 18.317 1.00 46.22 82 LYS A C 1
ATOM 675 O O . LYS A 1 82 ? -12.762 -16.588 17.090 1.00 46.22 82 LYS A O 1
#

Sequence (82 aa):
MLLWNMENDTYDHQLMANKYITTIKTALKDLESSYDKDVYIVLAWQGLKATDAYSKLTQEKKDSFIKTLTEYRTNNEIIECK

Secondary structure (DSSP, 8-state):
---SSHHHHHHHHHHHHHHHHHHHHHHHHHH--SS-HHHHHHHHHHHTTTSHHHHTS-HHHHHHHHHHHHHHHHHT------

Organism: NCBI:txid703342

Radius of gyration: 15.7 Å; chains: 1; bounding box: 43×26×44 Å